Protein AF-A0A0J6W354-F1 (afdb_monomer_lite)

Sequence (72 aa):
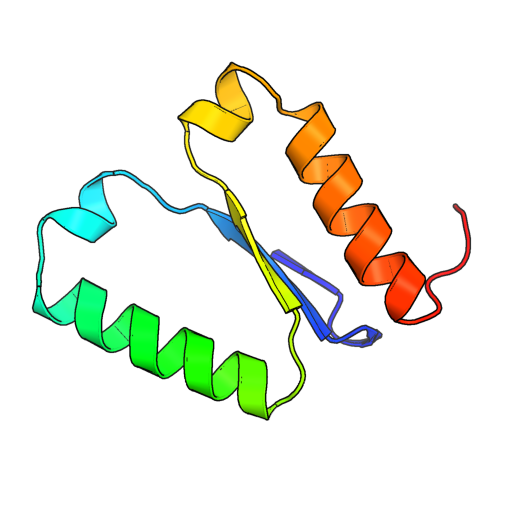MGWPAYRVGVEYDGQQHWTDAAAHAEDIYRLDFLAEQGWIIIRVSARHLRHAPQDVWHRAERALRSRGWPRP

InterPro domains:
  IPR007569 Domain of unknown function DUF559 [PF04480] (7-60)
  IPR011335 Restriction endonuclease type II-like [SSF52980] (3-66)

Organism: NCBI:txid1807

Radius of gyration: 13.31 Å; chains: 1; bounding box: 29×30×29 Å

pLDDT: mean 90.77, std 9.26, range [59.81, 98.38]

Structure (mmCIF, N/CA/C/O backbone):
data_AF-A0A0J6W354-F1
#
_entry.id   AF-A0A0J6W354-F1
#
loop_
_atom_site.group_PDB
_atom_site.id
_atom_site.type_symbol
_atom_site.label_atom_id
_atom_site.label_alt_id
_atom_site.label_comp_id
_atom_site.label_asym_id
_atom_site.label_entity_id
_atom_site.label_seq_id
_atom_site.pdbx_PDB_ins_code
_atom_site.Cartn_x
_atom_site.Cartn_y
_atom_site.Cartn_z
_atom_site.occupancy
_atom_site.B_iso_or_equiv
_atom_site.auth_seq_id
_atom_site.auth_comp_id
_atom_site.auth_asym_id
_atom_site.auth_atom_id
_atom_site.pdbx_PDB_model_num
ATOM 1 N N . MET A 1 1 ? 4.388 4.310 2.651 1.00 89.06 1 MET A N 1
ATOM 2 C CA . MET A 1 1 ? 3.708 5.321 3.508 1.00 89.06 1 MET A CA 1
ATOM 3 C C . MET A 1 1 ? 2.363 4.757 3.950 1.00 89.06 1 MET A C 1
ATOM 5 O O . MET A 1 1 ? 1.879 3.857 3.278 1.00 89.06 1 MET A O 1
ATOM 9 N N . GLY A 1 2 ? 1.747 5.214 5.042 1.00 93.88 2 GLY A N 1
ATOM 10 C CA . GLY A 1 2 ? 0.457 4.648 5.451 1.00 93.88 2 GLY A CA 1
ATOM 11 C C . GLY A 1 2 ? -0.151 5.257 6.707 1.00 93.88 2 GLY A C 1
ATOM 12 O O . GLY A 1 2 ? 0.457 6.102 7.359 1.00 93.88 2 GLY A O 1
ATOM 13 N N . TRP A 1 3 ? -1.348 4.779 7.038 1.00 96.19 3 TRP A N 1
ATOM 14 C CA . TRP A 1 3 ? -2.147 5.153 8.197 1.00 96.19 3 TRP A CA 1
ATOM 15 C C . TRP A 1 3 ? -2.368 3.926 9.097 1.00 96.19 3 TRP A C 1
ATOM 17 O O . TRP A 1 3 ? -3.328 3.174 8.888 1.00 96.19 3 TRP A O 1
ATOM 27 N N . PRO A 1 4 ? -1.511 3.707 10.113 1.00 96.00 4 PRO A N 1
ATOM 28 C CA . PRO A 1 4 ? -1.573 2.513 10.958 1.00 96.00 4 PRO A CA 1
ATOM 29 C C . PRO A 1 4 ? -2.895 2.344 11.714 1.00 96.00 4 PRO A C 1
ATOM 31 O O . PRO A 1 4 ? -3.394 1.228 11.813 1.00 96.00 4 PRO A O 1
ATOM 34 N N . ALA A 1 5 ? -3.507 3.445 12.169 1.00 96.56 5 ALA A N 1
ATOM 35 C CA . ALA A 1 5 ? -4.796 3.421 12.870 1.00 96.56 5 ALA A CA 1
ATOM 36 C C . ALA A 1 5 ? -5.929 2.796 12.033 1.00 96.56 5 ALA A C 1
ATOM 38 O O . ALA A 1 5 ? -6.847 2.196 12.581 1.00 96.56 5 ALA A O 1
ATOM 39 N N . TYR A 1 6 ? -5.832 2.894 10.705 1.00 97.38 6 TYR A N 1
ATOM 40 C CA . TYR A 1 6 ? -6.805 2.341 9.763 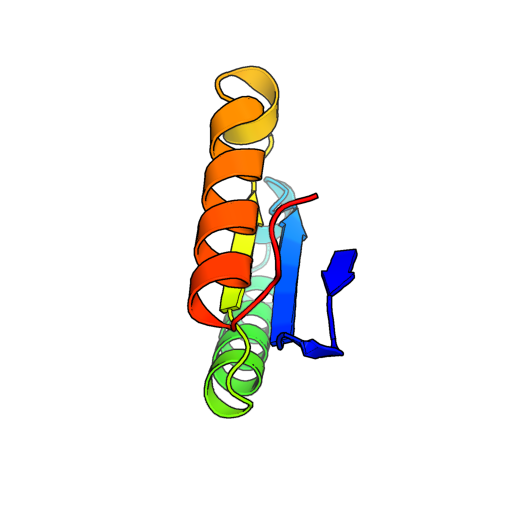1.00 97.38 6 TYR A CA 1
ATOM 41 C C . TYR A 1 6 ? -6.297 1.066 9.078 1.00 97.38 6 TYR A C 1
ATOM 43 O O . TYR A 1 6 ? -7.034 0.457 8.307 1.00 97.38 6 TYR A O 1
ATOM 51 N N . ARG A 1 7 ? -5.045 0.663 9.343 1.00 97.94 7 ARG A N 1
ATOM 52 C CA . ARG A 1 7 ? -4.326 -0.410 8.638 1.00 97.94 7 ARG A CA 1
ATOM 53 C C . ARG A 1 7 ? -4.383 -0.236 7.116 1.00 97.94 7 ARG A C 1
ATOM 55 O O . ARG A 1 7 ? -4.701 -1.159 6.376 1.00 97.94 7 ARG A O 1
ATOM 62 N N . VAL A 1 8 ? -4.099 0.971 6.632 1.00 98.19 8 VAL A N 1
ATOM 63 C CA . VAL A 1 8 ? -4.028 1.265 5.191 1.00 98.19 8 VAL A CA 1
ATOM 64 C C . VAL A 1 8 ? -2.615 1.708 4.841 1.00 98.19 8 VAL A C 1
ATOM 66 O O . VAL A 1 8 ? -2.071 2.604 5.483 1.00 98.19 8 VAL A O 1
ATOM 69 N N . GLY A 1 9 ? -2.020 1.098 3.822 1.00 97.31 9 GLY A N 1
ATOM 70 C CA . GLY A 1 9 ? -0.690 1.433 3.320 1.00 97.31 9 GLY A CA 1
ATOM 71 C C . GLY A 1 9 ? -0.713 1.755 1.831 1.00 97.31 9 GLY A C 1
ATOM 72 O O . GLY A 1 9 ? -1.526 1.223 1.081 1.00 97.31 9 GLY A O 1
ATOM 73 N N . VAL A 1 10 ? 0.196 2.622 1.397 1.00 96.25 10 VAL A N 1
ATOM 74 C CA . VAL A 1 10 ? 0.491 2.883 -0.014 1.00 96.25 10 VAL A CA 1
ATOM 75 C C . VAL A 1 10 ? 1.962 2.581 -0.251 1.00 96.25 10 VAL A C 1
ATOM 77 O O . VAL A 1 10 ? 2.845 3.104 0.445 1.00 96.25 10 VAL A O 1
ATOM 80 N N . GLU A 1 11 ? 2.211 1.749 -1.252 1.00 94.62 11 GLU A N 1
ATOM 81 C CA . GLU A 1 11 ? 3.538 1.280 -1.618 1.00 94.62 11 GLU A CA 1
ATOM 82 C C . GLU A 1 11 ? 3.799 1.518 -3.093 1.00 94.62 11 GLU A C 1
ATOM 84 O O . GLU A 1 11 ? 2.949 1.253 -3.946 1.00 94.62 11 GLU A O 1
ATOM 89 N N . TYR A 1 12 ? 4.991 2.032 -3.378 1.00 91.31 12 TYR A N 1
ATOM 90 C CA . TYR A 1 12 ? 5.447 2.192 -4.742 1.00 91.31 12 TYR A CA 1
ATOM 91 C C . TYR A 1 12 ? 6.054 0.882 -5.243 1.00 91.31 12 TYR A C 1
ATOM 93 O O . TYR A 1 12 ? 6.956 0.337 -4.618 1.00 91.31 12 TYR A O 1
ATOM 101 N N . ASP A 1 13 ? 5.561 0.415 -6.381 1.00 87.19 13 ASP A N 1
ATOM 102 C CA . ASP A 1 13 ? 6.015 -0.769 -7.092 1.00 87.19 13 ASP A CA 1
ATOM 103 C C . ASP A 1 13 ? 6.834 -0.326 -8.312 1.00 87.19 13 ASP A C 1
ATOM 105 O O . ASP A 1 13 ? 6.302 0.012 -9.380 1.00 87.19 13 ASP A O 1
ATOM 109 N N . GLY A 1 14 ? 8.145 -0.213 -8.104 1.00 81.50 14 GLY A N 1
ATOM 110 C CA . GLY A 1 14 ? 9.113 0.077 -9.151 1.00 81.50 14 GLY A CA 1
ATOM 111 C C . GLY A 1 14 ? 9.364 -1.115 -10.076 1.00 81.50 14 GLY A C 1
ATOM 112 O O . GLY A 1 14 ? 9.377 -2.268 -9.662 1.00 81.50 14 GLY A O 1
ATOM 113 N N . GLN A 1 15 ? 9.660 -0.826 -11.343 1.00 68.19 15 GLN A N 1
ATOM 114 C CA . GLN A 1 15 ? 9.892 -1.839 -12.379 1.00 68.19 15 GLN A CA 1
ATOM 115 C C . GLN A 1 15 ? 11.064 -2.795 -12.062 1.00 68.19 15 GLN A C 1
ATOM 117 O O . GLN A 1 15 ? 11.060 -3.932 -12.523 1.00 68.19 15 GLN A O 1
ATOM 122 N N . GLN A 1 16 ? 12.026 -2.372 -11.231 1.00 64.50 16 GLN A N 1
ATOM 123 C CA . GLN A 1 16 ? 13.132 -3.216 -10.756 1.00 64.50 16 GLN A CA 1
ATOM 124 C C . GLN A 1 16 ? 12.701 -4.335 -9.790 1.00 64.50 16 GLN A C 1
ATOM 126 O O . GLN A 1 16 ? 13.455 -5.287 -9.621 1.00 64.50 16 GLN A O 1
ATOM 131 N N . HIS A 1 17 ? 11.506 -4.285 -9.188 1.00 63.47 17 HIS A N 1
ATOM 132 C CA . HIS A 1 17 ? 11.022 -5.381 -8.331 1.00 63.47 17 HIS A CA 1
ATOM 133 C C . HIS A 1 17 ? 10.695 -6.660 -9.110 1.00 63.47 17 HIS A C 1
ATOM 135 O O . HIS A 1 17 ? 10.597 -7.730 -8.522 1.00 63.47 17 HIS A O 1
ATOM 141 N N . TRP A 1 18 ? 10.556 -6.566 -10.434 1.00 63.22 18 TRP A N 1
ATOM 142 C CA . TRP A 1 18 ? 10.137 -7.678 -11.289 1.00 63.22 18 TRP A CA 1
ATOM 143 C C . TRP A 1 18 ? 11.308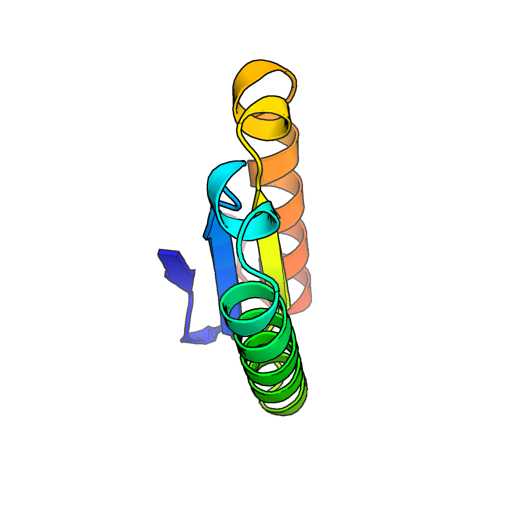 -8.456 -11.896 1.00 63.22 18 TRP A C 1
ATOM 145 O O . TRP A 1 18 ? 11.089 -9.475 -12.544 1.00 63.22 18 TRP A O 1
ATOM 155 N N . THR A 1 19 ? 12.547 -7.983 -11.723 1.00 72.12 19 THR A N 1
ATOM 156 C CA . THR A 1 19 ? 13.737 -8.611 -12.324 1.00 72.12 19 THR A CA 1
ATOM 157 C C . THR A 1 19 ? 14.411 -9.648 -11.427 1.00 72.12 19 THR A C 1
ATOM 159 O O . THR A 1 19 ? 15.278 -10.372 -11.906 1.00 72.12 19 THR A O 1
ATOM 162 N N . ASP A 1 20 ? 14.020 -9.739 -10.154 1.00 80.88 20 ASP A N 1
ATOM 163 C CA . ASP A 1 20 ? 14.534 -10.721 -9.196 1.00 80.88 20 ASP A CA 1
ATOM 164 C C . ASP A 1 20 ? 13.384 -11.587 -8.658 1.00 80.88 20 ASP A C 1
ATOM 166 O O . ASP A 1 20 ? 12.500 -11.115 -7.941 1.00 80.88 20 ASP A O 1
ATOM 170 N N . ALA A 1 21 ? 13.396 -12.873 -9.019 1.00 79.81 21 ALA A N 1
ATOM 171 C CA . ALA A 1 21 ? 12.36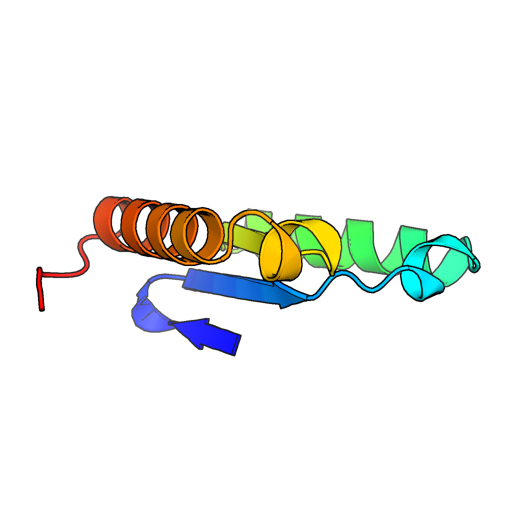8 -13.829 -8.620 1.00 79.81 21 ALA A CA 1
ATOM 172 C C . ALA A 1 21 ? 12.326 -14.064 -7.099 1.00 79.81 21 ALA A C 1
ATOM 174 O O . ALA A 1 21 ? 11.251 -14.336 -6.563 1.00 79.81 21 ALA A O 1
ATOM 175 N N . ALA A 1 22 ? 13.459 -13.937 -6.398 1.00 83.81 22 ALA A N 1
ATOM 176 C CA . ALA A 1 22 ? 13.505 -14.088 -4.946 1.00 83.81 22 ALA A CA 1
ATOM 177 C C . ALA A 1 22 ? 12.837 -12.894 -4.252 1.00 83.81 22 ALA A C 1
ATOM 179 O O . ALA A 1 22 ? 11.981 -13.084 -3.389 1.00 83.81 22 ALA A O 1
ATOM 180 N N . ALA A 1 23 ? 13.148 -11.674 -4.703 1.00 80.75 23 ALA A N 1
ATOM 181 C CA . ALA A 1 23 ? 12.506 -10.457 -4.210 1.00 80.75 23 ALA A CA 1
ATOM 182 C C . ALA A 1 23 ? 10.991 -10.451 -4.480 1.00 80.75 23 ALA A C 1
ATOM 184 O O . ALA A 1 23 ? 10.213 -10.007 -3.638 1.00 80.75 23 ALA A O 1
ATOM 185 N N . HIS A 1 24 ? 10.557 -10.983 -5.629 1.00 82.69 24 HIS A N 1
ATOM 186 C CA . HIS A 1 24 ? 9.134 -11.113 -5.942 1.00 82.69 24 HIS A CA 1
ATOM 187 C C . HIS A 1 24 ? 8.414 -12.086 -4.997 1.00 82.69 24 HIS A C 1
ATOM 189 O O . HIS A 1 24 ? 7.332 -11.775 -4.502 1.00 82.69 24 HIS A O 1
ATOM 195 N N . ALA A 1 25 ? 9.017 -13.244 -4.709 1.00 87.25 25 ALA A N 1
ATOM 196 C CA . ALA A 1 25 ? 8.450 -14.209 -3.771 1.00 87.25 25 ALA A CA 1
ATOM 197 C C . ALA A 1 25 ? 8.354 -13.637 -2.345 1.00 87.25 25 ALA A C 1
ATOM 199 O O . ALA A 1 25 ? 7.330 -13.803 -1.686 1.00 87.25 25 ALA A O 1
ATOM 200 N N . GLU A 1 26 ? 9.385 -12.926 -1.880 1.00 88.38 26 GLU A N 1
ATOM 201 C CA . GLU A 1 26 ? 9.367 -12.265 -0.570 1.00 88.38 26 GLU A CA 1
ATOM 202 C C . GLU A 1 26 ? 8.275 -11.187 -0.483 1.00 88.38 26 GLU A C 1
ATOM 204 O O . GLU A 1 26 ? 7.569 -11.102 0.524 1.00 88.38 26 GLU A O 1
ATOM 209 N N . ASP A 1 27 ? 8.081 -10.400 -1.546 1.00 89.31 27 ASP A N 1
ATOM 210 C CA . ASP A 1 27 ? 7.026 -9.384 -1.591 1.00 89.31 27 ASP A CA 1
ATOM 211 C C . ASP A 1 27 ? 5.627 -10.012 -1.493 1.00 89.31 27 ASP A C 1
ATOM 213 O O . ASP A 1 27 ? 4.785 -9.480 -0.771 1.00 89.31 27 ASP A O 1
ATOM 217 N N . ILE A 1 28 ? 5.395 -11.173 -2.123 1.00 90.88 28 ILE A N 1
ATOM 218 C CA . ILE A 1 28 ? 4.136 -11.926 -1.982 1.00 90.88 28 ILE A CA 1
ATOM 219 C C . ILE A 1 28 ? 3.908 -12.319 -0.519 1.00 90.88 28 ILE A C 1
ATOM 221 O O . ILE A 1 28 ? 2.877 -11.960 0.047 1.00 90.88 28 ILE A O 1
ATOM 225 N N . TYR A 1 29 ? 4.880 -12.975 0.123 1.00 94.25 29 TYR A N 1
ATOM 226 C CA . TYR A 1 29 ? 4.737 -13.392 1.525 1.00 94.25 29 TYR A CA 1
ATOM 227 C C . TYR A 1 29 ? 4.491 -12.211 2.465 1.00 94.25 29 TYR A C 1
ATOM 229 O O . TYR A 1 29 ? 3.679 -12.290 3.388 1.00 94.25 29 TYR A O 1
ATOM 237 N N . ARG A 1 30 ? 5.173 -11.090 2.226 1.00 94.31 30 ARG A N 1
ATOM 238 C CA . ARG A 1 30 ? 5.002 -9.871 3.016 1.00 94.31 30 ARG A CA 1
ATOM 239 C C . ARG A 1 30 ? 3.607 -9.271 2.835 1.00 94.31 30 ARG A C 1
ATOM 241 O O . ARG A 1 30 ? 3.018 -8.806 3.812 1.00 94.31 30 ARG A O 1
ATOM 248 N N . LEU A 1 31 ? 3.084 -9.257 1.610 1.00 93.88 31 LEU A N 1
ATOM 249 C CA . LEU A 1 31 ? 1.743 -8.750 1.319 1.00 93.88 31 LEU A CA 1
ATOM 250 C C . LEU A 1 31 ? 0.656 -9.650 1.910 1.00 93.88 31 LEU A C 1
ATOM 252 O O . LEU A 1 31 ? -0.289 -9.120 2.495 1.00 93.88 31 LEU A O 1
ATOM 256 N N . ASP A 1 32 ? 0.823 -10.970 1.835 1.00 96.38 32 ASP A N 1
ATOM 257 C CA . ASP A 1 32 ? -0.085 -11.935 2.459 1.00 96.38 32 ASP A CA 1
ATOM 258 C C . ASP A 1 32 ? -0.108 -11.756 3.979 1.00 96.38 32 ASP A C 1
ATOM 260 O O . ASP A 1 32 ? -1.176 -11.576 4.563 1.00 96.38 32 ASP A O 1
ATOM 264 N N . PHE A 1 33 ? 1.063 -11.663 4.616 1.00 96.69 33 PHE A N 1
ATOM 265 C CA . PHE A 1 33 ? 1.157 -11.389 6.050 1.00 96.69 33 PHE A CA 1
ATOM 266 C C . PHE A 1 33 ? 0.440 -10.086 6.432 1.00 96.69 33 PHE A C 1
ATOM 268 O 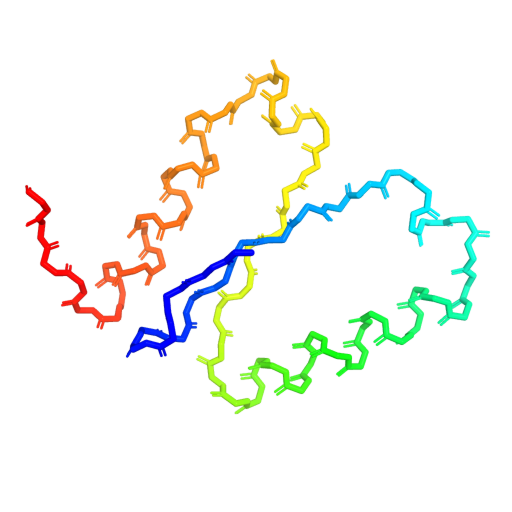O . PHE A 1 33 ? -0.335 -10.040 7.388 1.00 96.69 33 PHE A O 1
ATOM 275 N N . LEU A 1 34 ? 0.654 -9.004 5.679 1.00 96.94 34 LEU A N 1
ATOM 276 C CA . LEU A 1 34 ? -0.025 -7.732 5.931 1.00 96.94 34 LEU A CA 1
ATOM 277 C C . LEU A 1 34 ? -1.546 -7.863 5.765 1.00 96.94 34 LEU A C 1
ATOM 279 O O . LEU A 1 34 ? -2.292 -7.334 6.594 1.00 96.94 34 LEU A O 1
ATOM 283 N N . ALA A 1 35 ? -2.009 -8.585 4.745 1.00 96.00 35 ALA A N 1
ATOM 284 C CA . ALA A 1 35 ? -3.426 -8.844 4.522 1.00 96.00 35 ALA A CA 1
ATOM 285 C C . ALA A 1 35 ? -4.054 -9.651 5.673 1.00 96.00 35 ALA A C 1
ATOM 287 O O . ALA A 1 35 ? -5.129 -9.279 6.147 1.00 96.00 35 ALA A O 1
ATOM 288 N N . GLU A 1 36 ? -3.367 -10.673 6.192 1.00 97.62 36 GLU A N 1
ATOM 289 C CA . GLU A 1 36 ? -3.783 -11.436 7.380 1.00 97.62 36 GLU A CA 1
ATOM 290 C C . GLU A 1 36 ? -3.878 -10.553 8.629 1.00 97.62 36 GLU A C 1
ATOM 292 O O . GLU A 1 36 ? -4.818 -10.662 9.417 1.00 97.62 36 GLU A O 1
ATOM 297 N N . GLN A 1 37 ? -2.959 -9.596 8.777 1.00 97.38 37 GLN A N 1
ATOM 298 C CA . GLN A 1 37 ? -3.032 -8.573 9.822 1.00 97.38 37 GLN A CA 1
ATOM 299 C C . GLN A 1 37 ? -4.118 -7.514 9.545 1.00 97.38 37 GLN A C 1
ATOM 301 O O . GLN A 1 37 ? -4.276 -6.545 10.295 1.00 97.38 37 GLN A O 1
ATOM 306 N N . GLY A 1 38 ? -4.907 -7.683 8.486 1.00 97.25 38 GLY A N 1
ATOM 307 C CA . GLY A 1 38 ? -6.019 -6.823 8.118 1.00 97.25 38 GLY A CA 1
ATOM 308 C C . GLY A 1 38 ? -5.583 -5.506 7.492 1.00 97.25 38 GLY A C 1
ATOM 309 O O . GLY A 1 38 ? -6.352 -4.545 7.569 1.00 97.25 38 GLY A O 1
ATOM 310 N N . TRP A 1 39 ? -4.384 -5.430 6.911 1.00 98.38 39 TRP A N 1
ATOM 311 C CA . TRP A 1 39 ? -3.948 -4.260 6.158 1.00 98.38 39 TRP A CA 1
ATOM 312 C C . TRP A 1 39 ? -4.518 -4.241 4.743 1.00 98.38 39 TRP A C 1
ATOM 314 O O . TRP A 1 39 ? -4.620 -5.263 4.073 1.00 98.38 39 TRP A O 1
ATOM 324 N N . ILE A 1 40 ? -4.850 -3.043 4.266 1.00 97.94 40 ILE A N 1
ATOM 325 C CA . ILE A 1 40 ? -5.138 -2.773 2.857 1.00 97.94 40 ILE A CA 1
ATOM 326 C C . ILE A 1 40 ? -3.914 -2.072 2.272 1.00 97.94 40 ILE A C 1
ATOM 328 O O . ILE A 1 40 ? -3.679 -0.896 2.557 1.00 97.94 40 ILE A O 1
ATOM 332 N N . ILE A 1 41 ? -3.138 -2.789 1.459 1.00 97.38 41 ILE A N 1
ATOM 333 C CA . ILE A 1 41 ? -1.955 -2.246 0.784 1.00 97.38 41 ILE A CA 1
ATOM 334 C C . ILE A 1 41 ? -2.304 -1.865 -0.655 1.00 97.38 41 ILE A C 1
ATOM 336 O O . ILE A 1 41 ? -2.734 -2.686 -1.463 1.00 97.38 41 ILE A O 1
ATOM 340 N N . ILE A 1 42 ? -2.119 -0.591 -0.988 1.00 96.00 42 ILE A N 1
ATOM 341 C CA . ILE A 1 42 ? -2.363 -0.040 -2.319 1.00 96.00 42 ILE A CA 1
ATOM 342 C C . ILE A 1 42 ? -1.027 0.071 -3.040 1.00 96.00 42 ILE A C 1
ATOM 344 O O . ILE A 1 42 ? -0.207 0.934 -2.726 1.00 96.00 42 ILE A O 1
ATOM 348 N N . ARG A 1 43 ? -0.837 -0.792 -4.037 1.00 93.88 43 ARG A N 1
ATOM 349 C CA . ARG A 1 43 ? 0.335 -0.775 -4.915 1.00 93.88 43 ARG A CA 1
ATOM 350 C C . ARG A 1 43 ? 0.181 0.275 -6.011 1.00 93.88 43 ARG A C 1
ATOM 352 O O . ARG A 1 43 ? -0.855 0.345 -6.688 1.00 93.88 43 ARG A O 1
ATOM 359 N N . VAL A 1 44 ? 1.222 1.081 -6.177 1.00 93.69 44 VAL A N 1
ATOM 360 C CA . VAL A 1 44 ? 1.279 2.223 -7.088 1.00 93.69 44 VAL A CA 1
ATOM 361 C C . VAL A 1 44 ? 2.532 2.112 -7.936 1.00 93.69 44 VAL A C 1
ATOM 363 O O . VAL A 1 44 ? 3.629 2.088 -7.410 1.00 93.69 44 VAL A O 1
ATOM 366 N N . SER A 1 45 ? 2.395 2.106 -9.254 1.00 92.00 45 SER A N 1
ATOM 367 C CA . SER A 1 45 ? 3.547 2.050 -10.163 1.00 92.00 45 SER A CA 1
ATOM 368 C C . SER A 1 45 ? 3.848 3.417 -10.773 1.00 92.00 45 SER A C 1
ATOM 370 O O . SER A 1 45 ? 3.012 4.325 -10.727 1.00 92.00 45 SER A O 1
ATOM 372 N N . ALA A 1 46 ? 5.005 3.553 -11.429 1.00 91.44 46 ALA A N 1
ATOM 373 C CA . ALA A 1 46 ? 5.360 4.761 -12.185 1.00 91.44 46 ALA A CA 1
ATOM 374 C C . ALA A 1 46 ? 4.263 5.166 -13.182 1.00 91.44 46 ALA A C 1
ATOM 376 O O . ALA A 1 46 ? 3.966 6.347 -13.345 1.00 91.44 46 ALA A O 1
ATOM 377 N N . ARG A 1 47 ? 3.621 4.179 -13.821 1.00 91.50 47 ARG A N 1
ATOM 378 C CA . ARG A 1 47 ? 2.525 4.405 -14.769 1.00 91.50 47 ARG A CA 1
ATOM 379 C C . ARG A 1 47 ? 1.313 5.041 -14.085 1.00 91.50 47 ARG A C 1
ATOM 381 O O . ARG A 1 47 ? 0.753 5.988 -14.627 1.00 91.50 47 ARG A O 1
ATOM 388 N N . HIS A 1 48 ? 0.935 4.560 -12.899 1.00 92.50 48 HIS A N 1
ATOM 389 C CA . HIS A 1 48 ? -0.155 5.159 -12.126 1.00 92.50 48 HIS A CA 1
ATOM 390 C C . HIS A 1 48 ? 0.170 6.608 -11.757 1.00 92.50 48 HIS A C 1
ATOM 392 O O . HIS A 1 48 ? -0.639 7.490 -12.009 1.00 92.50 48 HIS A O 1
ATOM 398 N N . LEU A 1 49 ? 1.379 6.873 -11.254 1.00 91.69 49 LEU A N 1
ATOM 399 C CA . LEU A 1 49 ? 1.789 8.232 -10.886 1.00 91.69 49 LEU A CA 1
ATOM 400 C C . LEU A 1 49 ? 1.852 9.182 -12.088 1.00 91.69 49 LEU A C 1
ATOM 402 O O . LEU A 1 49 ? 1.499 10.349 -11.963 1.00 91.69 49 LEU A O 1
ATOM 406 N N . ARG A 1 50 ? 2.288 8.691 -13.252 1.00 93.56 50 ARG A N 1
ATOM 407 C CA . ARG A 1 50 ? 2.438 9.505 -14.464 1.00 93.56 50 ARG A CA 1
ATOM 408 C C . ARG A 1 50 ? 1.110 9.802 -15.158 1.00 93.56 50 ARG A C 1
ATOM 410 O O . ARG A 1 50 ? 0.967 10.877 -15.728 1.00 93.56 50 ARG A O 1
ATOM 417 N N . HIS A 1 51 ? 0.179 8.850 -15.169 1.00 95.38 51 HIS A N 1
ATOM 418 C CA . HIS A 1 51 ? -1.024 8.942 -16.004 1.00 95.38 51 HIS A CA 1
ATOM 419 C C . HIS A 1 51 ? -2.321 9.114 -15.214 1.00 95.38 51 HIS A C 1
ATOM 421 O O . HIS A 1 51 ? -3.298 9.601 -15.774 1.00 95.38 51 HIS A O 1
ATOM 427 N N . ALA A 1 52 ? -2.345 8.719 -13.942 1.00 92.75 52 ALA A N 1
ATOM 428 C CA . ALA A 1 52 ? -3.536 8.778 -13.101 1.00 92.75 52 ALA A CA 1
ATOM 429 C C . ALA A 1 52 ? -3.186 8.988 -11.611 1.00 92.75 52 ALA A C 1
ATOM 431 O O . ALA A 1 52 ? -3.565 8.175 -10.761 1.00 92.75 52 ALA A O 1
ATOM 432 N N . PRO A 1 53 ? -2.450 10.057 -11.250 1.00 91.88 53 PRO A N 1
ATOM 433 C CA . PRO A 1 53 ? -2.092 10.320 -9.855 1.00 91.88 53 PRO A CA 1
ATOM 434 C C . PRO A 1 53 ? -3.325 10.490 -8.949 1.00 91.88 53 PRO A C 1
ATOM 436 O O . PRO A 1 53 ? -3.301 10.070 -7.792 1.00 91.88 53 PRO A O 1
ATOM 439 N N . GLN A 1 54 ? -4.430 11.026 -9.474 1.00 95.06 54 GLN A N 1
ATOM 440 C CA . GLN A 1 54 ? -5.702 11.141 -8.758 1.00 95.06 54 GLN A CA 1
ATOM 441 C C . GLN A 1 54 ? -6.307 9.779 -8.386 1.00 95.06 54 GLN A C 1
ATOM 443 O O . GLN A 1 54 ? -6.894 9.639 -7.316 1.00 95.06 54 GLN A O 1
ATOM 448 N N . ASP A 1 55 ? -6.107 8.742 -9.204 1.00 94.69 55 ASP A N 1
ATOM 449 C CA . ASP A 1 55 ? -6.637 7.407 -8.912 1.00 94.69 55 ASP A CA 1
ATOM 450 C C . ASP A 1 55 ? -5.928 6.783 -7.711 1.00 94.69 55 ASP A C 1
ATOM 452 O O . ASP A 1 55 ? -6.541 6.055 -6.928 1.00 94.69 55 ASP A O 1
ATOM 456 N N . VAL A 1 56 ? -4.641 7.093 -7.524 1.00 94.00 56 VAL A N 1
ATOM 457 C CA . VAL A 1 56 ? -3.887 6.677 -6.335 1.00 94.00 56 VAL A CA 1
ATOM 458 C C . VAL A 1 56 ? -4.526 7.262 -5.081 1.00 94.00 56 VAL A C 1
ATOM 460 O O . VAL A 1 56 ? -4.788 6.527 -4.125 1.00 94.00 56 VAL A O 1
ATOM 463 N N . TRP A 1 57 ? -4.837 8.560 -5.114 1.00 93.88 57 TRP A N 1
ATOM 464 C CA . TRP A 1 57 ? -5.535 9.229 -4.024 1.00 93.88 57 TRP A CA 1
ATOM 465 C C . TRP A 1 57 ? -6.915 8.615 -3.774 1.00 93.88 57 TRP A C 1
ATOM 467 O O . TRP A 1 57 ? -7.207 8.224 -2.648 1.00 93.88 57 TRP A O 1
ATOM 477 N N . HIS A 1 58 ? -7.738 8.435 -4.808 1.00 95.69 58 HIS A N 1
ATOM 478 C CA . HIS A 1 58 ? -9.082 7.872 -4.650 1.00 95.69 58 HIS A CA 1
ATOM 479 C C . HIS A 1 58 ? -9.074 6.443 -4.101 1.00 95.69 58 HIS A C 1
ATOM 481 O O . HIS A 1 58 ? -9.937 6.078 -3.299 1.00 95.69 58 HIS A O 1
ATOM 487 N N . ARG A 1 59 ? -8.090 5.621 -4.485 1.00 96.50 59 ARG A N 1
ATOM 488 C CA . ARG A 1 59 ? -7.911 4.279 -3.911 1.00 96.50 59 ARG A CA 1
ATOM 489 C C . ARG A 1 59 ? -7.570 4.358 -2.425 1.00 96.50 59 ARG A C 1
ATOM 491 O O . ARG A 1 59 ? -8.166 3.614 -1.645 1.00 96.50 59 ARG A O 1
ATOM 498 N N . ALA A 1 60 ? -6.661 5.257 -2.040 1.00 95.62 60 ALA A N 1
ATOM 499 C CA . ALA A 1 60 ? -6.280 5.469 -0.644 1.00 95.62 60 ALA A CA 1
ATOM 500 C C . ALA A 1 60 ? -7.458 5.979 0.185 1.00 95.62 60 ALA A C 1
ATOM 502 O O . ALA A 1 60 ? -7.803 5.378 1.200 1.00 95.62 60 ALA A O 1
ATOM 503 N N . GLU A 1 61 ? -8.141 7.011 -0.300 1.00 96.06 61 GLU A N 1
ATOM 504 C CA . GLU A 1 61 ? -9.331 7.569 0.328 1.00 96.06 61 GLU A CA 1
ATOM 505 C C . GLU A 1 61 ? -10.421 6.506 0.514 1.00 96.06 61 GLU A C 1
ATOM 507 O O . GLU A 1 61 ? -10.979 6.377 1.601 1.00 96.06 61 GLU A O 1
ATOM 512 N N . ARG A 1 62 ? -10.713 5.698 -0.512 1.00 97.00 62 ARG A N 1
ATOM 513 C CA . ARG A 1 62 ? -11.726 4.638 -0.417 1.00 97.00 62 ARG A CA 1
ATOM 514 C C . ARG A 1 62 ? -11.364 3.586 0.631 1.00 97.00 62 ARG A C 1
ATOM 516 O O . ARG A 1 62 ? -12.235 3.179 1.399 1.00 97.00 62 ARG A O 1
ATOM 523 N N . ALA A 1 63 ? -10.099 3.166 0.685 1.00 97.44 63 ALA A N 1
ATOM 524 C CA . ALA A 1 63 ? -9.629 2.225 1.698 1.00 97.44 63 ALA A CA 1
ATOM 525 C C . ALA A 1 63 ? -9.756 2.817 3.109 1.00 97.44 63 ALA A C 1
ATOM 527 O O . ALA A 1 63 ? -10.313 2.173 3.995 1.00 97.44 63 ALA A O 1
ATOM 528 N N . LEU A 1 64 ? -9.342 4.069 3.302 1.00 97.31 64 LEU A N 1
ATOM 529 C CA . LEU A 1 64 ? -9.477 4.776 4.576 1.00 97.31 64 LEU A CA 1
ATOM 530 C C . LEU A 1 64 ? -10.947 4.924 4.999 1.00 97.31 64 LEU A C 1
ATOM 532 O O . LEU A 1 64 ? -11.297 4.641 6.144 1.00 97.31 64 LEU A O 1
ATOM 536 N N . ARG A 1 65 ? -11.838 5.279 4.067 1.00 96.12 65 ARG A N 1
ATOM 537 C CA . ARG A 1 65 ? -13.284 5.392 4.321 1.00 96.12 65 ARG A CA 1
ATOM 538 C C . ARG A 1 65 ? -13.915 4.066 4.732 1.00 96.12 65 ARG A C 1
ATOM 540 O O . ARG A 1 65 ? -14.722 4.053 5.655 1.00 96.12 65 ARG A O 1
ATOM 547 N N . SER A 1 66 ? -13.512 2.948 4.120 1.00 97.00 66 SER A N 1
ATOM 548 C CA . SER A 1 66 ? -13.972 1.611 4.544 1.00 97.00 66 SER A CA 1
ATOM 549 C C . SER A 1 66 ? -13.555 1.242 5.974 1.00 97.00 66 SER A C 1
ATOM 551 O O . SER A 1 66 ? -14.084 0.295 6.547 1.00 97.00 66 SER A O 1
ATOM 553 N N . ARG A 1 67 ? -12.623 2.003 6.560 1.00 96.62 67 ARG A N 1
ATOM 554 C CA . ARG A 1 67 ? -12.098 1.832 7.917 1.00 96.62 67 ARG A CA 1
ATOM 555 C C . ARG A 1 67 ? -12.555 2.936 8.874 1.00 96.62 67 ARG A C 1
ATOM 557 O O . ARG A 1 67 ? -12.045 3.021 9.984 1.00 96.62 67 ARG A O 1
ATOM 564 N N . GLY A 1 68 ? -13.516 3.766 8.462 1.00 95.44 68 GLY A N 1
ATOM 565 C CA . GLY A 1 68 ? -14.103 4.806 9.307 1.00 95.44 68 GLY A CA 1
ATOM 566 C C . GLY A 1 68 ? -13.304 6.107 9.371 1.00 95.44 68 GLY A C 1
ATOM 567 O O . GLY A 1 68 ? -13.535 6.901 10.279 1.00 95.44 68 GLY A O 1
ATOM 568 N N . TRP A 1 69 ? 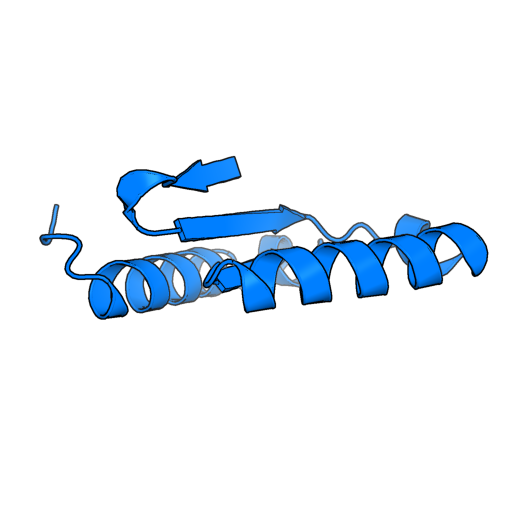-12.379 6.353 8.434 1.00 95.56 69 TRP A N 1
ATOM 569 C CA . TRP A 1 69 ? -11.685 7.640 8.369 1.00 95.56 69 TRP A CA 1
ATOM 570 C C . TRP A 1 69 ? -12.690 8.775 8.098 1.00 95.56 69 TRP A C 1
ATOM 572 O O . TRP A 1 69 ? -13.415 8.712 7.092 1.00 95.56 69 TRP A O 1
ATOM 582 N N . PRO A 1 70 ? -12.774 9.793 8.979 1.00 88.12 70 PRO A N 1
ATOM 583 C CA . PRO A 1 70 ? -13.663 10.928 8.773 1.00 88.12 70 PRO A CA 1
ATOM 584 C C . PRO A 1 70 ? -13.210 11.732 7.552 1.00 88.12 70 PRO A C 1
ATOM 586 O O . PRO A 1 70 ? -12.032 11.731 7.193 1.00 88.12 70 PRO A O 1
ATOM 589 N N . ARG A 1 71 ? -14.153 12.418 6.893 1.00 73.88 71 ARG A N 1
ATOM 590 C CA . ARG A 1 71 ? -13.790 13.379 5.844 1.00 73.88 71 ARG A CA 1
ATOM 591 C C . ARG A 1 71 ? -12.816 14.415 6.426 1.00 73.88 71 ARG A C 1
ATOM 593 O O . ARG A 1 71 ? -13.093 14.881 7.532 1.00 73.88 71 ARG A O 1
ATOM 600 N N . PRO A 1 72 ? -11.722 14.758 5.724 1.00 59.81 72 PRO A N 1
ATOM 601 C CA . PRO A 1 72 ? -11.039 16.016 5.989 1.00 59.81 72 PRO A CA 1
ATOM 602 C C . PRO A 1 72 ? -11.978 17.201 5.728 1.00 59.81 72 PRO A C 1
ATOM 604 O O . PRO A 1 72 ? -12.927 17.043 4.917 1.00 59.81 72 PRO A O 1
#

Secondary structure (DSSP, 8-state):
-EEGGGTEEEEEE-GGGGS-HHHHHHHHHHHHHHHHTT-EEEEEEHHHHHH-HHHHHHHHHHHHHTTTPPP-

Foldseek 3Di:
DADVLLLEEEDEDEPVCPPDPVSVVVVVVVVVVSVVVVHHYHYDYPCCVVPPVVVSVVVRVVSSVVSPNDDD